Protein AF-A0A9K3D8S5-F1 (afdb_monomer_lite)

Radius of gyration: 26.57 Å; chains: 1; bounding box: 60×68×79 Å

Sequence (180 aa):
AQQDLYAELGFQPLGFNQAYQFDTLPDRYESHTEMKRGDLIFYQGVYKRENAKQQRHHMVHVEMYLGPDERCVGSRFRTKTIREFDSFKFNSTKWDLEKMHFCSIDPWLDGVCASSCPVHQWGSDLETGHKMRKSSIFYTPPDEMTELESMNAGSEGEGEGEQGEGEGESPDKVEVPVGH

Structure (mmCIF, N/CA/C/O backbone):
data_AF-A0A9K3D8S5-F1
#
_entry.id   AF-A0A9K3D8S5-F1
#
loop_
_atom_site.group_PDB
_atom_site.id
_atom_site.type_symbol
_atom_site.label_atom_id
_atom_site.label_alt_id
_atom_site.label_comp_id
_atom_site.label_asym_id
_atom_site.label_entity_id
_atom_site.label_seq_id
_atom_site.pdbx_PDB_ins_code
_atom_site.Cartn_x
_atom_site.Cartn_y
_atom_site.Cartn_z
_atom_site.occupancy
_atom_site.B_iso_or_equiv
_atom_site.auth_seq_id
_atom_site.auth_comp_id
_atom_site.auth_asym_id
_atom_site.auth_atom_id
_atom_site.pdbx_PDB_model_num
ATOM 1 N N . ALA A 1 1 ? 13.234 -16.822 3.048 1.00 43.31 1 ALA A N 1
ATOM 2 C CA . ALA A 1 1 ? 12.492 -15.546 2.970 1.00 43.31 1 ALA A CA 1
ATOM 3 C C . ALA A 1 1 ? 11.631 -15.445 1.706 1.00 43.31 1 ALA A C 1
ATOM 5 O O . ALA A 1 1 ? 10.424 -15.487 1.846 1.00 43.31 1 ALA A O 1
ATOM 6 N N . GLN A 1 2 ? 12.173 -15.341 0.477 1.00 41.41 2 GLN A N 1
ATOM 7 C CA . GLN A 1 2 ? 11.332 -15.379 -0.750 1.00 41.41 2 GLN A CA 1
ATOM 8 C C . GLN A 1 2 ? 10.907 -16.808 -1.141 1.00 41.41 2 GLN A C 1
ATOM 10 O O . GLN A 1 2 ? 9.907 -16.990 -1.823 1.00 41.41 2 GLN A O 1
ATOM 15 N N . GLN A 1 3 ? 11.616 -17.819 -0.628 1.00 45.53 3 GLN A N 1
ATOM 16 C CA . GLN A 1 3 ? 11.185 -19.219 -0.666 1.00 45.53 3 GLN A CA 1
ATOM 17 C C . GLN A 1 3 ? 10.003 -19.513 0.273 1.00 45.53 3 GLN A C 1
ATOM 19 O O . GLN A 1 3 ? 9.335 -20.524 0.088 1.00 45.53 3 GLN A O 1
ATOM 24 N N . ASP A 1 4 ? 9.718 -18.643 1.252 1.00 54.34 4 ASP A N 1
ATOM 25 C CA . ASP A 1 4 ? 8.818 -18.996 2.361 1.00 54.34 4 ASP A CA 1
ATOM 26 C C . ASP A 1 4 ? 7.348 -19.017 1.924 1.00 54.34 4 ASP A C 1
ATOM 28 O O . ASP A 1 4 ? 6.555 -19.740 2.509 1.00 54.34 4 ASP A O 1
ATOM 32 N N . LEU A 1 5 ? 6.991 -18.274 0.870 1.00 59.12 5 LEU A N 1
ATOM 33 C CA . LEU A 1 5 ? 5.622 -18.229 0.350 1.00 59.12 5 LEU A CA 1
ATOM 34 C C . LEU A 1 5 ? 5.404 -19.122 -0.873 1.00 59.12 5 LEU A C 1
ATOM 36 O O . LEU A 1 5 ? 4.260 -19.365 -1.227 1.00 59.12 5 LEU A O 1
ATOM 40 N N . TYR A 1 6 ? 6.459 -19.633 -1.518 1.00 62.09 6 TYR A N 1
ATOM 41 C CA . TYR A 1 6 ? 6.293 -20.493 -2.698 1.00 62.09 6 TYR A CA 1
ATOM 42 C C . TYR A 1 6 ? 5.540 -21.780 -2.349 1.00 62.09 6 TYR A C 1
ATOM 44 O O . TYR A 1 6 ? 4.637 -22.186 -3.074 1.00 62.09 6 TYR A O 1
ATOM 52 N N . ALA A 1 7 ? 5.880 -22.380 -1.204 1.00 58.97 7 ALA A N 1
ATOM 53 C CA . ALA A 1 7 ? 5.230 -23.591 -0.716 1.00 58.97 7 ALA A CA 1
ATOM 54 C C . ALA A 1 7 ? 3.738 -23.386 -0.393 1.00 58.97 7 ALA A C 1
ATOM 56 O O . ALA A 1 7 ? 2.972 -24.340 -0.475 1.00 58.97 7 ALA A O 1
ATOM 57 N N . GLU A 1 8 ? 3.333 -22.164 -0.031 1.00 65.12 8 GLU A N 1
AT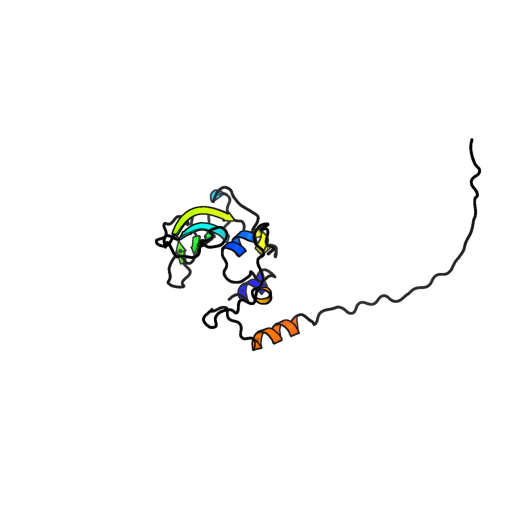OM 58 C CA . GLU A 1 8 ? 1.959 -21.851 0.381 1.00 65.12 8 GLU A CA 1
ATOM 59 C C . GLU A 1 8 ? 1.118 -21.223 -0.742 1.00 65.12 8 GLU A C 1
ATOM 61 O O . GLU A 1 8 ? -0.081 -21.471 -0.806 1.00 65.12 8 GLU A O 1
ATOM 66 N N . LEU A 1 9 ? 1.727 -20.437 -1.637 1.00 63.69 9 LEU A N 1
ATOM 67 C CA . LEU A 1 9 ? 1.035 -19.665 -2.678 1.00 63.69 9 LEU A CA 1
ATOM 68 C C . LEU A 1 9 ? 1.211 -20.239 -4.093 1.00 63.69 9 LEU A C 1
ATOM 70 O O . LEU A 1 9 ? 0.533 -19.804 -5.014 1.00 63.69 9 LEU A O 1
ATOM 74 N N . GLY A 1 10 ? 2.135 -21.180 -4.310 1.00 62.38 10 GLY A N 1
ATOM 75 C CA . GLY A 1 10 ? 2.356 -21.804 -5.623 1.00 62.38 10 GLY A CA 1
ATOM 76 C C . GLY A 1 10 ? 3.030 -20.907 -6.673 1.00 62.38 10 GLY A C 1
ATOM 77 O O . GLY A 1 10 ? 3.213 -21.329 -7.813 1.00 62.38 10 GLY A O 1
ATOM 78 N N . PHE A 1 11 ? 3.441 -19.688 -6.313 1.00 64.38 11 PHE A N 1
ATOM 79 C CA . PHE A 1 11 ? 4.184 -18.780 -7.191 1.00 64.38 11 PHE A CA 1
ATOM 80 C C . PHE A 1 11 ? 5.246 -17.983 -6.429 1.00 64.38 11 PHE A C 1
ATOM 82 O O . PHE A 1 11 ? 5.235 -17.880 -5.201 1.00 64.38 11 PHE A O 1
ATOM 89 N N . GLN A 1 12 ? 6.180 -17.390 -7.176 1.00 65.00 12 GLN A N 1
ATOM 90 C CA . GLN A 1 12 ? 7.193 -16.487 -6.635 1.00 65.00 12 GLN A CA 1
ATOM 91 C C . GLN A 1 12 ? 6.884 -15.047 -7.067 1.00 65.00 12 GLN A C 1
ATOM 93 O O . GLN A 1 12 ? 7.035 -14.723 -8.247 1.00 65.00 12 GLN A O 1
ATOM 98 N N . PRO A 1 13 ? 6.478 -14.152 -6.145 1.00 62.12 13 PRO A N 1
ATOM 99 C CA . PRO A 1 13 ? 6.389 -12.735 -6.468 1.00 62.12 13 PRO A CA 1
ATOM 100 C C . PRO A 1 13 ? 7.768 -12.235 -6.913 1.00 62.12 13 PRO A C 1
ATOM 102 O O . PRO A 1 13 ? 8.767 -12.573 -6.276 1.00 62.12 13 PRO A O 1
ATOM 105 N N . LEU A 1 14 ? 7.848 -11.409 -7.962 1.00 60.06 14 LEU A N 1
ATOM 106 C CA . LEU A 1 14 ? 9.107 -10.775 -8.367 1.00 60.06 14 LEU A CA 1
ATOM 107 C C . LEU A 1 14 ? 9.675 -9.912 -7.224 1.00 60.06 14 LEU A C 1
ATOM 109 O O . LEU A 1 14 ? 8.942 -9.367 -6.393 1.00 60.06 14 LEU A O 1
ATOM 113 N N . GLY A 1 15 ? 11.003 -9.790 -7.173 1.00 52.34 15 GLY A N 1
ATOM 114 C CA . GLY A 1 15 ? 11.706 -9.134 -6.071 1.00 52.34 15 GLY A CA 1
ATOM 115 C C . GLY A 1 15 ? 11.244 -7.694 -5.796 1.00 52.34 15 GLY A C 1
ATOM 116 O O . GLY A 1 15 ? 11.229 -6.851 -6.687 1.00 52.34 15 GLY A O 1
ATOM 117 N N . PHE A 1 16 ? 10.913 -7.419 -4.527 1.00 56.78 16 PHE A N 1
ATOM 118 C CA . PHE A 1 16 ? 10.900 -6.124 -3.807 1.00 56.78 16 PHE A CA 1
ATOM 119 C C . PHE A 1 16 ? 10.455 -4.858 -4.544 1.00 56.78 16 PHE A C 1
ATOM 121 O O . PHE A 1 16 ? 10.888 -3.758 -4.190 1.00 56.78 16 PHE A O 1
ATOM 128 N N . ASN A 1 17 ? 9.535 -4.969 -5.495 1.00 75.62 17 ASN A N 1
ATOM 129 C CA . ASN A 1 17 ? 8.860 -3.807 -6.041 1.00 75.62 17 ASN A CA 1
ATOM 130 C C . ASN A 1 17 ? 7.413 -3.776 -5.548 1.00 75.62 17 ASN A C 1
ATOM 132 O O . ASN A 1 17 ? 6.569 -4.535 -6.014 1.00 75.62 17 ASN A O 1
ATOM 136 N N . GLN A 1 18 ? 7.129 -2.872 -4.609 1.00 85.44 18 GLN A N 1
ATOM 137 C CA . GLN A 1 18 ? 5.778 -2.604 -4.094 1.00 85.44 18 GLN A CA 1
ATOM 138 C C . GLN A 1 18 ? 4.790 -2.335 -5.239 1.00 85.44 18 GLN A C 1
ATOM 140 O O . GLN A 1 18 ? 3.627 -2.709 -5.159 1.00 85.44 18 GLN A O 1
ATOM 145 N N . ALA A 1 19 ? 5.272 -1.742 -6.334 1.00 87.75 19 ALA A N 1
ATOM 146 C CA . ALA A 1 19 ? 4.472 -1.485 -7.519 1.00 87.75 19 ALA A CA 1
ATOM 147 C C . ALA A 1 19 ? 4.106 -2.759 -8.298 1.00 87.75 19 ALA A C 1
ATOM 149 O O . ALA A 1 19 ? 3.017 -2.812 -8.855 1.00 87.75 19 ALA A O 1
ATOM 150 N N . TYR A 1 20 ? 4.975 -3.777 -8.313 1.00 86.00 20 TYR A N 1
ATOM 151 C CA . TYR A 1 20 ? 4.651 -5.075 -8.914 1.00 86.00 20 TYR A CA 1
ATOM 152 C C . TYR A 1 20 ? 3.603 -5.809 -8.079 1.00 86.00 20 TYR A C 1
ATOM 154 O O . TYR A 1 20 ? 2.604 -6.271 -8.611 1.00 86.00 20 TYR A O 1
ATOM 162 N N . GLN A 1 21 ? 3.795 -5.850 -6.757 1.00 88.44 21 GLN A N 1
ATOM 163 C CA . GLN A 1 21 ? 2.828 -6.472 -5.849 1.00 88.44 21 GLN A CA 1
ATOM 164 C C . GLN A 1 21 ? 1.444 -5.835 -5.987 1.00 88.44 21 GLN A C 1
ATOM 166 O O . GLN A 1 21 ? 0.453 -6.545 -6.127 1.00 88.44 21 GLN A O 1
ATOM 171 N N . PHE A 1 22 ? 1.398 -4.499 -6.023 1.00 91.06 22 PHE A N 1
ATOM 172 C CA . PHE A 1 22 ? 0.178 -3.756 -6.311 1.00 91.06 22 PHE A CA 1
ATOM 173 C C . PHE A 1 22 ? -0.443 -4.217 -7.632 1.00 91.06 22 PHE A C 1
ATOM 175 O O . PHE A 1 22 ? -1.614 -4.564 -7.675 1.00 91.06 22 PHE A O 1
ATOM 182 N N . ASP A 1 23 ? 0.341 -4.276 -8.702 1.00 89.31 23 ASP A N 1
ATOM 183 C CA . ASP A 1 23 ? -0.157 -4.619 -10.030 1.00 89.31 23 ASP A CA 1
ATOM 184 C C . ASP A 1 23 ? -0.709 -6.049 -10.171 1.00 89.31 23 ASP A C 1
ATOM 186 O O . ASP A 1 23 ? -1.603 -6.293 -10.978 1.00 89.31 23 ASP A O 1
ATOM 190 N N . THR A 1 24 ? -0.193 -6.994 -9.385 1.00 88.25 24 THR A N 1
ATOM 191 C CA . THR A 1 24 ? -0.652 -8.396 -9.411 1.00 88.25 24 THR A CA 1
ATOM 192 C C . THR A 1 24 ? -1.956 -8.648 -8.665 1.00 88.25 24 THR A C 1
ATOM 194 O O . THR A 1 24 ? -2.482 -9.754 -8.699 1.00 88.25 24 THR A O 1
ATOM 197 N N . LEU A 1 25 ? -2.470 -7.641 -7.970 1.00 91.12 25 LEU A N 1
ATOM 198 C CA . LEU A 1 25 ? -3.758 -7.707 -7.302 1.00 91.12 25 LEU A CA 1
ATOM 199 C C . LEU A 1 25 ? -4.690 -6.824 -8.127 1.00 91.12 25 LEU A C 1
ATOM 201 O O . LEU A 1 25 ? -4.460 -5.629 -8.135 1.00 91.12 25 LEU A O 1
ATOM 205 N N . PRO A 1 26 ? -5.694 -7.317 -8.853 1.00 90.12 26 PRO A N 1
ATOM 206 C CA . PRO A 1 26 ? -6.632 -6.442 -9.565 1.00 90.12 26 PRO A CA 1
ATOM 207 C C . PRO A 1 26 ? -7.798 -5.983 -8.680 1.00 90.12 26 PRO A C 1
ATOM 209 O O . PRO A 1 26 ? -8.342 -4.900 -8.893 1.00 90.12 26 PRO A O 1
ATOM 212 N N . ASP A 1 27 ? -8.148 -6.768 -7.660 1.00 92.69 27 ASP A N 1
ATOM 213 C CA . ASP A 1 27 ? -9.329 -6.521 -6.839 1.00 92.69 27 ASP A CA 1
ATOM 214 C C . ASP A 1 27 ? -9.080 -5.403 -5.826 1.00 92.69 27 ASP A C 1
ATOM 216 O O . ASP A 1 27 ? -8.098 -5.403 -5.066 1.00 92.69 27 ASP A O 1
ATOM 220 N N . ARG A 1 28 ? -9.961 -4.400 -5.858 1.00 94.12 28 ARG A N 1
ATOM 221 C CA . ARG A 1 28 ? -9.837 -3.156 -5.098 1.00 94.12 28 ARG A CA 1
ATOM 222 C C . ARG A 1 28 ? -11.129 -2.817 -4.391 1.00 94.12 28 ARG A C 1
ATOM 224 O O . ARG A 1 28 ? -12.202 -2.917 -4.977 1.00 94.12 28 ARG A O 1
ATOM 231 N N . TYR A 1 29 ? -10.983 -2.322 -3.173 1.00 95.19 29 TYR A N 1
ATOM 232 C CA . TYR A 1 29 ? -12.078 -1.759 -2.400 1.00 95.19 29 TYR A CA 1
ATOM 233 C C . TYR A 1 29 ? -12.069 -0.235 -2.493 1.00 95.19 29 TYR A C 1
ATOM 235 O O . TYR A 1 29 ? -11.006 0.391 -2.601 1.00 95.19 29 TYR A O 1
ATOM 243 N N . GLU A 1 30 ? -13.249 0.376 -2.411 1.00 94.12 30 GLU A N 1
ATOM 244 C CA . GLU A 1 30 ? -13.369 1.834 -2.346 1.00 94.12 30 GLU A CA 1
ATOM 245 C C . GLU A 1 30 ? -12.983 2.348 -0.955 1.00 94.12 30 GLU A C 1
ATOM 247 O O . GLU A 1 30 ? -12.417 3.438 -0.817 1.00 94.12 30 GLU A O 1
ATOM 252 N N . SER A 1 31 ? -13.241 1.542 0.080 1.00 93.56 31 SER A N 1
ATOM 253 C CA . SER A 1 31 ? -12.988 1.885 1.476 1.00 93.56 31 SER A CA 1
ATOM 254 C C . SER A 1 31 ? -12.362 0.734 2.263 1.00 93.56 31 SER A C 1
ATOM 256 O O . SER A 1 31 ? -12.655 -0.439 2.052 1.00 93.56 31 SER A O 1
ATOM 258 N N . HIS A 1 32 ? -11.567 1.087 3.277 1.00 92.06 32 HIS A N 1
ATOM 259 C CA . HIS A 1 32 ? -11.019 0.138 4.251 1.00 92.06 32 HIS A CA 1
ATOM 260 C C . HIS A 1 32 ? -12.088 -0.687 4.993 1.00 92.06 32 HIS A C 1
ATOM 262 O O . HIS A 1 32 ? -11.785 -1.756 5.505 1.00 92.06 32 HIS A O 1
ATOM 268 N N . THR A 1 33 ? -13.334 -0.207 5.065 1.00 93.50 33 THR A N 1
ATOM 269 C CA . THR A 1 33 ? -14.446 -0.897 5.746 1.00 93.50 33 THR A CA 1
ATOM 270 C C . THR A 1 33 ? -14.861 -2.200 5.069 1.00 93.50 33 THR A C 1
ATOM 272 O O . THR A 1 33 ? -15.539 -3.014 5.685 1.00 93.50 33 THR A O 1
ATOM 275 N N . GLU A 1 34 ? -14.489 -2.378 3.804 1.00 94.38 34 GLU A N 1
ATOM 276 C CA . GLU A 1 34 ? -14.787 -3.572 3.008 1.00 94.38 34 GLU A CA 1
ATOM 277 C C . GLU A 1 34 ? -13.650 -4.604 3.070 1.00 94.38 34 GLU A C 1
ATOM 279 O O . GLU A 1 34 ? -13.812 -5.732 2.610 1.00 94.38 34 GLU A O 1
ATOM 284 N N . MET A 1 35 ? -12.506 -4.231 3.652 1.00 94.75 35 MET A N 1
ATOM 285 C CA . MET A 1 35 ? -11.327 -5.086 3.716 1.00 94.75 35 MET A CA 1
ATOM 286 C C . MET A 1 35 ? -11.497 -6.225 4.716 1.00 94.75 35 MET A C 1
ATOM 288 O O . MET A 1 35 ? -12.041 -6.067 5.814 1.00 94.75 35 MET A O 1
ATOM 292 N N . LYS A 1 36 ? -10.914 -7.367 4.369 1.00 95.12 36 LYS A N 1
ATOM 293 C CA . LYS A 1 36 ? -10.753 -8.518 5.251 1.00 95.12 36 LYS A CA 1
ATOM 294 C C . LYS A 1 36 ? -9.387 -8.466 5.921 1.00 95.12 36 LYS A C 1
ATOM 296 O O . LYS A 1 36 ? -8.413 -7.934 5.395 1.00 95.12 36 LYS A O 1
ATOM 301 N N . ARG A 1 37 ? -9.286 -9.066 7.105 1.00 95.81 37 ARG A N 1
ATOM 302 C CA . ARG A 1 37 ? -7.988 -9.270 7.757 1.00 95.81 37 ARG A CA 1
ATOM 303 C C . ARG A 1 37 ? -7.064 -10.065 6.825 1.00 95.81 37 ARG A C 1
ATOM 305 O O . ARG A 1 37 ? -7.446 -11.138 6.376 1.00 95.81 37 ARG A O 1
ATOM 312 N N . GLY A 1 38 ? -5.852 -9.561 6.610 1.00 93.12 38 GLY A N 1
ATOM 313 C CA . GLY A 1 38 ? -4.870 -10.124 5.678 1.00 93.12 38 GLY A CA 1
ATOM 314 C C . GLY A 1 38 ? -4.769 -9.364 4.355 1.00 93.12 38 GLY A C 1
ATOM 315 O O . GLY A 1 38 ? -3.730 -9.450 3.703 1.00 93.12 38 GLY A O 1
ATOM 316 N N . ASP A 1 39 ? -5.780 -8.565 4.004 1.00 95.50 39 ASP A N 1
ATOM 317 C CA . ASP A 1 39 ? -5.748 -7.713 2.815 1.00 95.50 39 ASP A CA 1
ATOM 318 C C . ASP A 1 39 ? -4.635 -6.662 2.897 1.00 95.50 39 ASP A C 1
ATOM 320 O O . ASP A 1 39 ? -4.126 -6.325 3.972 1.00 95.50 39 ASP A O 1
ATOM 324 N N . LEU A 1 40 ? -4.242 -6.124 1.744 1.00 95.56 40 LEU A N 1
ATOM 325 C CA . LEU A 1 40 ? -3.086 -5.241 1.631 1.00 95.56 40 LEU A CA 1
ATOM 326 C C . LEU A 1 40 ? -3.496 -3.785 1.412 1.00 95.56 40 LEU A C 1
ATOM 328 O O . LEU A 1 40 ? -4.416 -3.462 0.660 1.00 95.56 40 LEU A O 1
ATOM 332 N N . ILE A 1 41 ? -2.752 -2.888 2.052 1.00 96.44 41 ILE A N 1
ATOM 333 C CA . ILE A 1 41 ? -2.884 -1.440 1.921 1.00 96.44 41 ILE A CA 1
ATOM 334 C C . ILE A 1 41 ? -1.637 -0.924 1.219 1.00 96.44 41 ILE A C 1
ATOM 336 O O . ILE A 1 41 ? -0.536 -0.991 1.769 1.00 96.44 41 ILE A O 1
ATOM 340 N N . PHE A 1 42 ? -1.808 -0.375 0.021 1.00 95.88 42 PHE A N 1
ATOM 341 C CA . PHE A 1 42 ? -0.728 0.245 -0.738 1.00 95.88 42 PHE A CA 1
ATOM 342 C C . PHE A 1 42 ? -0.793 1.761 -0.632 1.00 95.88 42 PHE A C 1
ATOM 344 O O . PHE A 1 42 ? -1.852 2.376 -0.766 1.00 95.88 42 PHE A O 1
ATOM 351 N N . TYR A 1 43 ? 0.365 2.374 -0.421 1.00 95.81 43 TYR A N 1
ATOM 352 C CA . TYR A 1 43 ? 0.497 3.815 -0.271 1.00 95.81 43 TYR A CA 1
ATOM 353 C C . TYR A 1 43 ? 1.093 4.389 -1.546 1.00 95.81 43 TYR A C 1
ATOM 355 O O . TYR A 1 43 ? 2.235 4.085 -1.904 1.00 95.81 43 TYR A O 1
ATOM 363 N N . GLN A 1 44 ? 0.319 5.247 -2.199 1.00 95.19 44 GLN A N 1
ATOM 364 C CA . GLN A 1 44 ? 0.762 6.081 -3.297 1.00 95.19 44 GLN A CA 1
ATOM 365 C C . GLN A 1 44 ? 1.310 7.393 -2.747 1.00 95.19 44 GLN A C 1
ATOM 367 O O . GLN A 1 44 ? 0.608 8.095 -2.017 1.00 95.19 44 GLN A O 1
ATOM 372 N N . GLY A 1 45 ? 2.538 7.752 -3.099 1.00 93.44 45 GLY A N 1
ATOM 373 C CA . GLY A 1 45 ? 3.140 8.981 -2.612 1.00 93.44 45 GLY A CA 1
ATOM 374 C C . GLY A 1 45 ? 4.360 9.433 -3.393 1.00 93.44 45 GLY A C 1
ATOM 375 O O . GLY A 1 45 ? 5.011 8.660 -4.094 1.00 93.44 45 GLY A O 1
ATOM 376 N N . VAL A 1 46 ? 4.697 10.705 -3.218 1.00 93.31 46 VAL A N 1
ATOM 377 C CA . VAL A 1 46 ? 5.846 11.337 -3.872 1.00 93.31 46 VAL A CA 1
ATOM 378 C C . VAL A 1 46 ? 6.955 11.526 -2.855 1.00 93.31 46 VAL A C 1
ATOM 380 O O . VAL A 1 46 ? 6.725 12.011 -1.745 1.00 93.31 46 VAL A O 1
ATOM 383 N N . TYR A 1 47 ? 8.184 11.145 -3.205 1.00 91.12 47 TYR A N 1
ATOM 384 C CA . TYR A 1 47 ? 9.321 11.392 -2.322 1.00 91.12 47 TYR A CA 1
ATOM 385 C C . TYR A 1 47 ? 9.639 12.885 -2.215 1.00 91.12 47 TYR A C 1
ATOM 387 O O . TYR A 1 47 ? 9.817 13.563 -3.221 1.00 91.12 47 TYR A O 1
ATOM 395 N N . LYS A 1 48 ? 9.840 13.354 -0.979 1.00 90.31 48 LYS A N 1
ATOM 396 C CA . LYS A 1 48 ? 10.162 14.754 -0.639 1.00 90.31 48 LYS A CA 1
ATOM 397 C C . LYS A 1 48 ? 11.535 15.215 -1.121 1.00 90.31 48 LYS A C 1
ATOM 399 O O . LYS A 1 48 ? 11.831 16.402 -1.139 1.00 90.31 48 LYS A O 1
ATOM 404 N N . ARG A 1 49 ? 12.430 14.275 -1.428 1.00 89.00 49 ARG A N 1
ATOM 405 C CA . ARG A 1 49 ? 13.778 14.589 -1.907 1.00 89.00 49 ARG A CA 1
ATOM 406 C C . ARG A 1 49 ? 13.720 14.867 -3.404 1.00 89.00 49 ARG A C 1
ATOM 408 O O . ARG A 1 49 ? 13.394 13.960 -4.158 1.00 89.00 49 ARG A O 1
ATOM 415 N N . GLU A 1 50 ? 14.144 16.057 -3.817 1.00 80.44 50 GLU A N 1
ATOM 416 C CA . GLU A 1 50 ? 14.111 16.509 -5.220 1.00 80.44 50 GLU A CA 1
ATOM 417 C C . GLU A 1 50 ? 14.809 15.548 -6.197 1.00 80.44 50 GLU A C 1
ATOM 419 O O . GLU A 1 50 ? 14.323 15.318 -7.296 1.00 80.44 50 GLU A O 1
ATOM 424 N N . ASN A 1 51 ? 15.908 14.915 -5.774 1.00 84.38 51 ASN A N 1
ATOM 425 C CA . ASN A 1 51 ? 16.684 13.990 -6.612 1.00 84.38 51 ASN A CA 1
ATOM 426 C C . ASN A 1 51 ? 16.344 12.508 -6.380 1.00 84.38 51 ASN A C 1
ATOM 428 O O . ASN A 1 51 ? 17.091 11.622 -6.803 1.00 84.38 51 ASN A O 1
ATOM 432 N N . ALA A 1 52 ? 15.274 12.202 -5.643 1.00 84.00 52 ALA A N 1
ATOM 433 C CA . ALA A 1 52 ? 14.865 10.817 -5.455 1.00 84.00 52 ALA A CA 1
ATOM 434 C C . ALA A 1 52 ? 14.180 10.289 -6.719 1.00 84.00 52 ALA A C 1
ATOM 436 O O . ALA A 1 52 ? 13.223 10.874 -7.222 1.00 84.00 52 ALA A O 1
ATOM 437 N N . LYS A 1 53 ? 14.640 9.127 -7.195 1.00 85.19 53 LYS A N 1
ATOM 438 C CA . LYS A 1 53 ? 13.929 8.369 -8.224 1.00 85.19 53 LYS A CA 1
ATOM 439 C C . LYS A 1 53 ? 12.555 7.974 -7.679 1.00 85.19 53 LYS A C 1
ATOM 441 O O . LYS A 1 53 ? 12.479 7.284 -6.661 1.00 85.19 53 LYS A O 1
ATOM 446 N N . GLN A 1 54 ? 11.495 8.403 -8.358 1.00 87.50 54 GLN A N 1
ATOM 447 C CA . GLN A 1 54 ? 10.131 8.019 -8.003 1.00 87.50 54 GLN A CA 1
ATOM 448 C C . GLN A 1 54 ? 9.891 6.540 -8.324 1.00 87.50 54 GLN A C 1
ATOM 450 O O . GLN A 1 54 ? 10.459 5.994 -9.277 1.00 87.50 54 GLN A O 1
ATOM 455 N N . GLN A 1 55 ? 9.069 5.886 -7.503 1.00 86.81 55 GLN A N 1
ATOM 456 C CA . GLN A 1 55 ? 8.671 4.500 -7.740 1.00 86.81 55 GLN A CA 1
ATOM 457 C C . GLN A 1 55 ? 7.651 4.424 -8.877 1.00 86.81 55 GLN A C 1
ATOM 459 O O . GLN A 1 55 ? 6.907 5.375 -9.128 1.00 86.81 55 GLN A O 1
ATOM 464 N N . ARG A 1 56 ? 7.587 3.271 -9.555 1.00 86.25 56 ARG A N 1
ATOM 465 C CA . ARG A 1 56 ? 6.513 3.002 -10.524 1.00 86.25 56 ARG A CA 1
ATOM 466 C C . ARG A 1 56 ? 5.160 3.118 -9.819 1.00 86.25 56 ARG A C 1
ATOM 468 O O . ARG A 1 56 ? 5.035 2.734 -8.658 1.00 86.25 56 ARG A O 1
ATOM 475 N N . HIS A 1 57 ? 4.178 3.696 -10.508 1.00 88.12 57 HIS A N 1
ATOM 476 C CA . HIS A 1 57 ? 2.859 4.020 -9.945 1.00 88.12 57 HIS A CA 1
ATOM 477 C C . HIS A 1 57 ? 2.896 4.880 -8.666 1.00 88.12 57 HIS A C 1
ATOM 479 O O . HIS A 1 57 ? 1.890 4.962 -7.974 1.00 88.12 57 HIS A O 1
ATOM 485 N N . HIS A 1 58 ? 4.036 5.498 -8.327 1.00 91.38 58 HIS A N 1
ATOM 486 C CA . HIS A 1 58 ? 4.259 6.168 -7.043 1.00 91.38 58 HIS A CA 1
ATOM 487 C C . HIS A 1 58 ? 4.002 5.257 -5.823 1.00 91.38 58 HIS A C 1
ATOM 489 O O . HIS A 1 58 ? 3.679 5.750 -4.747 1.00 91.38 58 HIS A O 1
ATOM 495 N N . MET A 1 59 ? 4.147 3.930 -5.953 1.00 92.69 59 MET A N 1
ATOM 496 C CA . MET A 1 59 ? 3.976 3.011 -4.819 1.00 92.69 59 MET A CA 1
ATOM 497 C C . MET A 1 59 ? 5.182 3.088 -3.890 1.00 92.69 59 MET A C 1
ATOM 499 O O . MET A 1 59 ? 6.272 2.660 -4.258 1.00 92.69 59 MET A O 1
ATOM 503 N N . VAL A 1 60 ? 4.991 3.648 -2.696 1.00 91.75 60 VAL A N 1
ATOM 504 C CA . VAL A 1 60 ? 6.083 3.943 -1.751 1.00 91.75 60 VAL A CA 1
ATOM 505 C C . VAL A 1 60 ? 6.100 3.049 -0.519 1.00 91.75 60 VAL A C 1
ATOM 507 O O . VAL A 1 60 ? 7.124 2.985 0.172 1.00 91.75 60 VAL A O 1
ATOM 510 N N . HIS A 1 61 ? 4.980 2.397 -0.202 1.00 92.69 61 HIS A N 1
ATOM 511 C CA . HIS A 1 61 ? 4.839 1.565 0.990 1.00 92.69 61 HIS A CA 1
ATOM 512 C C . HIS A 1 61 ? 3.690 0.565 0.842 1.00 92.69 61 HIS A C 1
ATOM 514 O O . HIS A 1 61 ? 2.758 0.800 0.073 1.00 92.69 61 HIS A O 1
ATOM 520 N N . VAL A 1 62 ? 3.762 -0.533 1.592 1.00 93.19 62 VAL A N 1
ATOM 521 C CA . VAL A 1 62 ? 2.704 -1.544 1.698 1.00 93.19 62 VAL A CA 1
ATOM 522 C C . VAL A 1 62 ? 2.600 -2.017 3.148 1.00 93.19 62 VAL A C 1
ATOM 524 O O . VAL A 1 62 ? 3.622 -2.178 3.822 1.00 93.19 62 VAL A O 1
ATOM 527 N N . GLU A 1 63 ? 1.377 -2.215 3.632 1.00 94.94 63 GLU A N 1
ATOM 528 C CA . GLU A 1 63 ? 1.070 -2.779 4.952 1.00 94.94 63 GLU A CA 1
ATOM 529 C C . GLU A 1 63 ? -0.044 -3.820 4.842 1.00 94.94 63 GLU A C 1
ATOM 531 O O . GLU A 1 63 ? -0.857 -3.768 3.924 1.00 94.94 63 GLU A O 1
ATOM 536 N N . MET A 1 64 ? -0.084 -4.760 5.782 1.00 95.31 64 MET A N 1
ATOM 537 C CA . MET A 1 64 ? -1.148 -5.759 5.882 1.00 95.31 64 MET A CA 1
ATOM 538 C C . MET A 1 64 ? -2.206 -5.292 6.880 1.00 95.31 64 MET A C 1
ATOM 540 O O . MET A 1 64 ? -1.870 -4.892 7.995 1.00 95.31 64 MET A O 1
ATOM 544 N N . TYR A 1 65 ? -3.473 -5.356 6.497 1.00 96.62 65 TYR A N 1
ATOM 545 C CA . TYR A 1 65 ? -4.613 -4.969 7.318 1.00 96.62 65 TYR A CA 1
ATOM 546 C C . TYR A 1 65 ? -4.953 -6.052 8.347 1.00 96.62 65 TYR A C 1
ATOM 548 O O . TYR A 1 65 ? -5.047 -7.235 8.019 1.00 96.62 65 TYR A O 1
ATOM 556 N N . LEU A 1 66 ? -5.145 -5.663 9.609 1.00 94.75 66 LEU A N 1
ATOM 557 C CA . LEU A 1 66 ? -5.419 -6.598 10.706 1.00 94.75 66 LEU A CA 1
ATOM 558 C C . LEU A 1 66 ? -6.891 -6.674 11.114 1.00 94.75 66 LEU A C 1
ATOM 560 O O . LEU A 1 66 ? -7.272 -7.641 11.786 1.00 94.75 66 LEU A O 1
ATOM 564 N N . GLY A 1 67 ? -7.709 -5.699 10.719 1.00 89.69 67 GLY A N 1
ATOM 565 C CA . GLY A 1 67 ? -9.127 -5.690 11.048 1.00 89.69 67 GLY A CA 1
ATOM 566 C C . GLY A 1 67 ? -9.750 -4.297 11.192 1.00 89.69 67 GLY A C 1
ATOM 567 O O . GLY A 1 67 ? -9.079 -3.282 10.999 1.00 89.69 67 GLY A O 1
ATOM 568 N N . PRO A 1 68 ? -11.048 -4.255 11.551 1.00 87.00 68 PRO A N 1
ATOM 569 C CA . PRO A 1 68 ? -11.915 -3.068 11.496 1.00 87.00 68 PRO A CA 1
ATOM 570 C C . PRO A 1 68 ? -11.474 -1.906 12.392 1.00 87.00 68 PRO A C 1
ATOM 572 O O . PRO A 1 68 ? -11.945 -0.787 12.230 1.00 87.00 68 PRO A O 1
ATOM 575 N N . ASP A 1 69 ? -10.557 -2.153 13.319 1.00 90.50 69 ASP A N 1
ATOM 576 C CA . ASP A 1 69 ? -9.947 -1.172 14.213 1.00 90.50 69 ASP A CA 1
ATOM 577 C C . ASP A 1 69 ? -8.803 -0.377 13.557 1.00 90.50 69 ASP A C 1
ATOM 579 O O . ASP A 1 69 ? -8.016 0.255 14.249 1.00 90.50 69 ASP A O 1
ATOM 583 N N . GLU A 1 70 ? -8.714 -0.400 12.223 1.00 92.19 70 GLU A N 1
ATOM 584 C CA . GLU A 1 70 ? -7.672 0.241 11.406 1.00 92.19 70 GLU A CA 1
ATOM 585 C C . GLU A 1 70 ? -6.254 -0.296 11.634 1.00 92.19 70 GLU A C 1
ATOM 587 O O . GLU A 1 70 ? -5.300 0.211 11.036 1.00 92.19 70 GLU A O 1
ATOM 592 N N . ARG A 1 71 ? -6.096 -1.338 12.453 1.00 94.56 71 ARG A N 1
ATOM 593 C CA . ARG A 1 71 ? -4.786 -1.894 12.771 1.00 94.56 71 ARG A CA 1
ATOM 594 C C . ARG A 1 71 ? -4.122 -2.497 11.550 1.00 94.56 71 ARG A C 1
ATOM 596 O O . ARG A 1 71 ? -4.771 -3.052 10.659 1.00 94.56 71 ARG A O 1
ATOM 603 N N . CYS A 1 72 ? -2.799 -2.449 11.538 1.00 94.56 72 CYS A N 1
ATOM 604 C CA . CYS A 1 72 ? -2.018 -3.001 10.445 1.00 94.56 72 CYS A CA 1
ATOM 605 C C . CYS A 1 72 ? -0.629 -3.462 10.885 1.00 94.56 72 CYS A C 1
ATOM 607 O O . CYS A 1 72 ? -0.124 -3.087 11.943 1.00 94.56 72 CYS A O 1
ATOM 609 N N . VAL A 1 73 ? -0.001 -4.271 10.039 1.00 93.69 73 VAL A N 1
ATOM 610 C CA . VAL A 1 73 ? 1.376 -4.734 10.198 1.00 93.69 73 VAL A CA 1
ATOM 611 C C . VAL A 1 73 ? 2.224 -4.180 9.072 1.00 93.69 73 VAL A C 1
ATOM 613 O O . VAL A 1 73 ? 1.881 -4.307 7.897 1.00 93.69 73 VAL A O 1
ATOM 616 N N . GLY A 1 74 ? 3.361 -3.586 9.421 1.00 89.75 74 GLY A N 1
ATOM 617 C CA . GLY A 1 74 ? 4.240 -2.984 8.429 1.00 89.75 74 GLY A CA 1
ATOM 618 C C . GLY A 1 74 ? 5.657 -2.735 8.920 1.00 89.75 74 GLY A C 1
ATOM 619 O O . GLY A 1 74 ? 6.008 -2.959 10.080 1.00 89.75 74 GLY A O 1
ATOM 620 N N . SER A 1 75 ? 6.489 -2.226 8.012 1.00 88.25 75 SER A N 1
ATOM 621 C CA . SER A 1 75 ? 7.857 -1.787 8.303 1.00 88.25 75 SER A CA 1
ATOM 622 C C . SER A 1 75 ? 8.018 -0.297 7.987 1.00 88.25 75 SER A C 1
ATOM 624 O O . SER A 1 75 ? 8.612 0.096 6.987 1.00 88.25 75 SER A O 1
ATOM 626 N N . ARG A 1 76 ? 7.441 0.562 8.840 1.00 85.75 76 ARG A N 1
ATOM 627 C CA . ARG A 1 76 ? 7.470 2.031 8.658 1.00 85.75 76 ARG A CA 1
ATOM 628 C C . ARG A 1 76 ? 8.850 2.646 8.886 1.00 85.75 76 ARG A C 1
ATOM 630 O O . ARG A 1 76 ? 9.179 3.700 8.339 1.00 85.75 76 ARG A O 1
ATOM 637 N N . PHE A 1 77 ? 9.665 2.013 9.726 1.00 79.88 77 PHE A N 1
ATOM 638 C CA . PHE A 1 77 ? 10.938 2.560 10.184 1.00 79.88 77 PHE A CA 1
ATOM 639 C C . PHE A 1 77 ? 12.129 1.873 9.521 1.00 79.88 77 PHE A C 1
ATOM 641 O O . PHE A 1 77 ? 12.062 0.735 9.077 1.00 79.88 77 PHE A O 1
ATOM 648 N N . ARG A 1 78 ? 13.272 2.570 9.485 1.00 66.94 78 ARG A N 1
ATOM 649 C CA . ARG A 1 78 ? 14.518 2.034 8.904 1.00 66.94 78 ARG A CA 1
ATOM 650 C C . ARG A 1 78 ? 15.070 0.834 9.682 1.00 66.94 78 ARG A C 1
ATOM 652 O O . ARG A 1 78 ? 15.870 0.073 9.146 1.00 66.94 78 ARG A O 1
ATOM 659 N N . THR A 1 79 ? 14.684 0.686 10.945 1.00 63.62 79 THR A N 1
ATOM 660 C CA . THR A 1 79 ? 14.918 -0.547 11.694 1.00 63.62 79 THR A CA 1
ATOM 661 C C . THR A 1 79 ? 14.119 -1.645 11.010 1.00 63.62 79 THR A C 1
ATOM 663 O O . THR A 1 79 ? 12.898 -1.533 10.965 1.00 63.62 79 THR A O 1
ATOM 666 N N . LYS A 1 80 ? 14.809 -2.647 10.448 1.00 62.34 80 LYS A N 1
ATOM 667 C CA . LYS A 1 80 ? 14.259 -3.783 9.682 1.00 62.34 80 LYS A CA 1
ATOM 668 C C . LYS A 1 80 ? 13.397 -4.709 10.555 1.00 62.34 80 LYS A C 1
ATOM 670 O O . LYS A 1 80 ? 13.667 -5.896 10.681 1.00 62.34 80 LYS A O 1
ATOM 675 N N . THR A 1 81 ? 12.405 -4.150 11.221 1.00 79.19 81 THR A N 1
ATOM 676 C CA . THR A 1 81 ? 11.539 -4.840 12.160 1.00 79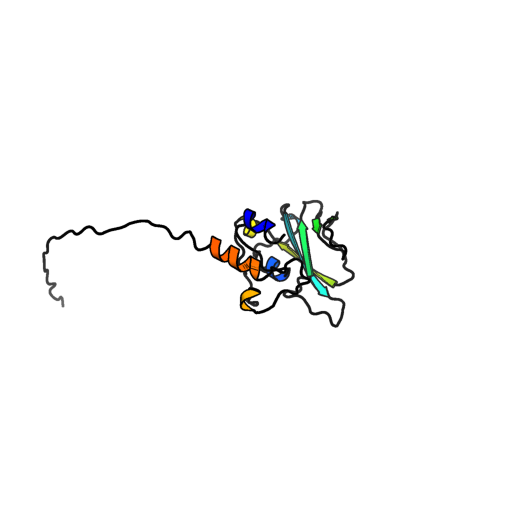.19 81 THR A CA 1
ATOM 677 C C . THR A 1 81 ? 10.117 -4.554 11.736 1.00 79.19 81 THR A C 1
ATOM 679 O O . THR A 1 81 ? 9.719 -3.395 11.601 1.00 79.19 81 THR A O 1
ATOM 682 N N . ILE A 1 82 ? 9.386 -5.631 11.497 1.00 84.31 82 ILE A N 1
ATOM 683 C CA . ILE A 1 82 ? 7.948 -5.609 11.283 1.00 84.31 82 ILE A CA 1
ATOM 684 C C . ILE A 1 82 ? 7.291 -5.330 12.637 1.00 84.31 82 ILE A C 1
ATOM 686 O O . ILE A 1 82 ? 7.729 -5.866 13.657 1.00 84.31 82 ILE A O 1
ATOM 690 N N . ARG A 1 83 ? 6.294 -4.447 12.668 1.00 89.50 83 ARG A N 1
ATOM 691 C CA . ARG A 1 83 ? 5.539 -4.113 13.881 1.00 89.50 83 ARG A CA 1
ATOM 692 C C . ARG A 1 83 ? 4.061 -3.974 13.562 1.00 89.50 83 ARG A C 1
ATOM 694 O O . ARG A 1 83 ? 3.707 -3.607 12.443 1.00 89.50 83 ARG A O 1
ATOM 701 N N . GLU A 1 84 ? 3.242 -4.237 14.570 1.00 92.88 84 GLU A N 1
ATOM 702 C CA . GLU A 1 84 ? 1.833 -3.864 14.569 1.00 92.88 84 GLU A CA 1
ATOM 703 C C . GLU A 1 84 ? 1.696 -2.366 14.869 1.00 92.88 84 GLU A C 1
ATOM 705 O O . GLU A 1 84 ? 2.476 -1.796 15.641 1.00 92.88 84 GLU A O 1
ATOM 710 N N . PHE A 1 85 ? 0.711 -1.734 14.245 1.00 93.19 85 PHE A N 1
ATOM 711 C CA . PHE A 1 85 ? 0.350 -0.340 14.440 1.00 93.19 85 PHE A CA 1
ATOM 712 C C . PHE A 1 85 ? -1.151 -0.226 14.682 1.00 93.19 85 PHE A C 1
ATOM 714 O O . PHE A 1 85 ? -1.936 -0.959 14.082 1.00 93.19 85 PHE A O 1
ATOM 721 N N . ASP A 1 86 ? -1.534 0.743 15.514 1.00 93.50 86 ASP A N 1
ATOM 722 C CA . ASP A 1 86 ? -2.933 0.969 15.889 1.00 93.50 86 ASP A CA 1
ATOM 723 C C . ASP A 1 86 ? -3.790 1.492 14.728 1.00 93.50 86 ASP A C 1
ATOM 725 O O . ASP A 1 86 ? -4.994 1.283 14.711 1.00 93.50 86 ASP A O 1
ATOM 729 N N . SER A 1 87 ? -3.177 2.169 13.753 1.00 95.00 87 SER A N 1
ATOM 730 C CA . SER A 1 87 ? -3.858 2.646 12.548 1.00 95.00 87 SER A CA 1
ATOM 731 C C . SER A 1 87 ? -2.926 2.602 11.343 1.00 95.00 87 SER A C 1
ATOM 733 O O . SER A 1 87 ? -1.740 2.944 11.449 1.00 95.00 87 SER A O 1
ATOM 735 N N . PHE A 1 88 ? -3.475 2.263 10.177 1.00 92.81 88 PHE A N 1
ATOM 736 C CA . PHE A 1 88 ? -2.825 2.383 8.870 1.00 92.81 88 PHE A CA 1
ATOM 737 C C . PHE A 1 88 ? -2.591 3.840 8.436 1.00 92.81 88 PHE A C 1
ATOM 739 O O . PHE A 1 88 ? -1.816 4.097 7.513 1.00 92.81 88 PHE A O 1
ATOM 746 N N . LYS A 1 89 ? -3.218 4.819 9.097 1.00 93.50 89 LYS A N 1
ATOM 747 C CA . LYS A 1 89 ? -3.041 6.243 8.797 1.00 93.50 89 LYS A CA 1
ATOM 748 C C . LYS A 1 89 ? -1.818 6.778 9.533 1.00 93.50 89 LYS A C 1
ATOM 750 O O . LYS A 1 89 ? -1.770 6.803 10.760 1.00 93.50 89 LYS A O 1
ATOM 755 N N . PHE A 1 90 ? -0.823 7.247 8.788 1.00 92.06 90 PHE A N 1
ATOM 756 C CA . PHE A 1 90 ? 0.341 7.917 9.362 1.00 92.06 90 PHE A CA 1
ATOM 757 C C . PHE A 1 90 ? 0.978 8.885 8.369 1.00 92.06 90 PHE A C 1
ATOM 759 O O . PHE A 1 90 ? 0.821 8.755 7.157 1.00 92.06 90 PHE A O 1
ATOM 766 N N . ASN A 1 91 ? 1.747 9.836 8.899 1.00 90.25 91 ASN A N 1
ATOM 767 C CA . ASN A 1 91 ? 2.527 10.767 8.094 1.00 90.25 91 ASN A CA 1
ATOM 768 C C . ASN A 1 91 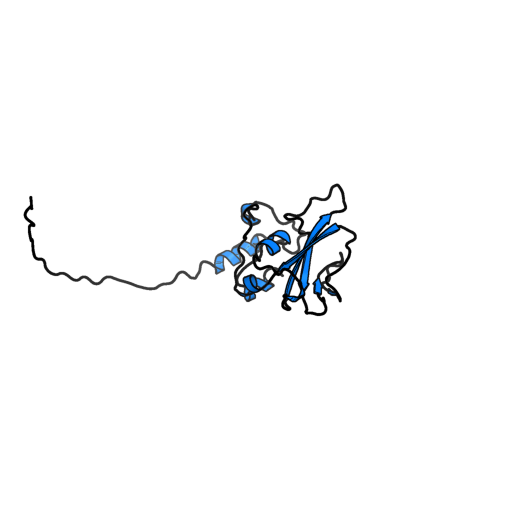? 3.983 10.311 8.012 1.00 90.25 91 ASN A C 1
ATOM 770 O O . ASN A 1 91 ? 4.628 10.045 9.029 1.00 90.25 91 ASN A O 1
ATOM 774 N N . SER A 1 92 ? 4.517 10.254 6.794 1.00 88.69 92 SER A N 1
ATOM 775 C CA . SER A 1 92 ? 5.914 9.912 6.548 1.00 88.69 92 SER A CA 1
ATOM 776 C C . SER A 1 92 ? 6.800 11.154 6.488 1.00 88.69 92 SER A C 1
ATOM 778 O O . SER A 1 92 ? 6.450 12.207 5.946 1.00 88.69 92 SER A O 1
ATOM 780 N N . THR A 1 93 ? 8.021 11.013 6.998 1.00 89.12 93 THR A N 1
ATOM 781 C CA . THR A 1 93 ? 9.067 12.036 6.869 1.00 89.12 93 THR A CA 1
ATOM 782 C C . THR A 1 93 ? 9.742 12.021 5.497 1.00 89.12 93 THR A C 1
ATOM 784 O O . THR A 1 93 ? 10.456 12.963 5.166 1.00 89.12 93 THR A O 1
ATOM 787 N N . LYS A 1 94 ? 9.546 10.967 4.690 1.00 87.69 94 LYS A N 1
ATOM 788 C CA . LYS A 1 94 ? 10.256 10.766 3.411 1.00 87.69 94 LYS A CA 1
ATOM 789 C C . LYS A 1 94 ? 9.414 11.046 2.175 1.00 87.69 94 LYS A C 1
ATOM 791 O O . LYS A 1 94 ? 9.981 11.338 1.124 1.00 87.69 94 LYS A O 1
ATOM 796 N N . TRP A 1 95 ? 8.105 10.901 2.287 1.00 91.50 95 TRP A N 1
ATOM 797 C CA . TRP A 1 95 ? 7.170 11.022 1.179 1.00 91.50 95 TRP A CA 1
ATOM 798 C C . TRP A 1 95 ? 5.893 11.703 1.650 1.00 91.50 95 TRP A C 1
ATOM 800 O O . TRP A 1 95 ? 5.583 11.675 2.843 1.00 91.50 95 TRP A O 1
ATOM 810 N N . ASP A 1 96 ? 5.199 12.334 0.715 1.00 93.31 96 ASP A N 1
ATOM 811 C CA . ASP A 1 96 ? 3.853 12.860 0.908 1.00 93.31 96 ASP A CA 1
ATOM 812 C C . ASP A 1 96 ? 2.840 11.867 0.348 1.00 93.31 96 ASP A C 1
ATOM 814 O O . ASP A 1 96 ? 3.043 11.308 -0.730 1.00 93.31 96 ASP A O 1
ATOM 818 N N . LEU A 1 97 ? 1.793 11.596 1.130 1.00 94.81 97 LEU A N 1
ATOM 819 C CA . LEU A 1 97 ? 0.730 10.670 0.756 1.00 94.81 97 LEU A CA 1
ATOM 820 C C . LEU A 1 97 ? -0.161 11.328 -0.299 1.00 94.81 97 LEU A C 1
ATOM 822 O O . LEU A 1 97 ? -0.758 12.366 -0.029 1.00 94.81 97 LEU A O 1
ATOM 826 N N . GLU A 1 98 ? -0.289 10.703 -1.464 1.00 94.50 98 GLU A N 1
ATOM 827 C CA . GLU A 1 98 ? -1.267 11.095 -2.482 1.00 94.50 98 GLU A CA 1
ATOM 828 C C . GLU A 1 98 ? -2.576 10.328 -2.288 1.00 94.50 98 GLU A C 1
ATOM 830 O O . GLU A 1 98 ? -3.656 10.915 -2.242 1.00 94.50 98 GLU A O 1
ATOM 835 N N . LYS A 1 99 ? -2.481 8.998 -2.182 1.00 95.19 99 LYS A N 1
ATOM 836 C CA . LYS A 1 99 ? -3.641 8.106 -2.135 1.00 95.19 99 LYS A CA 1
ATOM 837 C C . LYS A 1 99 ? -3.296 6.789 -1.443 1.00 95.19 99 LYS A C 1
ATOM 839 O O . LYS A 1 99 ? -2.170 6.312 -1.527 1.00 95.19 99 LYS A O 1
ATOM 844 N N . MET A 1 100 ? -4.279 6.190 -0.778 1.00 96.31 100 MET A N 1
ATOM 845 C CA . MET A 1 100 ? -4.205 4.806 -0.301 1.00 96.31 100 MET A CA 1
ATOM 846 C C . MET A 1 100 ? -5.064 3.920 -1.199 1.00 96.31 100 MET A C 1
ATOM 848 O O . MET A 1 100 ? -6.144 4.334 -1.624 1.00 96.31 100 MET A O 1
ATOM 852 N N . HIS A 1 101 ? -4.578 2.716 -1.480 1.00 96.50 101 HIS A N 1
ATOM 853 C CA . HIS A 1 101 ? -5.298 1.701 -2.239 1.00 96.50 101 HIS A CA 1
ATOM 854 C C . HIS A 1 101 ? -5.518 0.474 -1.361 1.00 96.50 101 HIS A C 1
ATOM 856 O O . HIS A 1 101 ? -4.567 -0.068 -0.797 1.00 96.50 101 HIS A O 1
ATOM 862 N N . PHE A 1 102 ? -6.770 0.045 -1.267 1.00 96.81 102 PHE A N 1
ATOM 863 C CA . PHE A 1 102 ? -7.202 -1.101 -0.477 1.00 96.81 102 PHE A CA 1
ATOM 864 C C . PHE A 1 102 ? -7.384 -2.294 -1.413 1.00 96.81 102 PHE A C 1
ATOM 866 O O . PHE A 1 102 ? -8.169 -2.213 -2.358 1.00 96.81 102 PHE A O 1
ATOM 873 N N . CYS A 1 103 ? -6.613 -3.357 -1.206 1.00 95.88 103 CYS A N 1
ATOM 874 C CA . CYS A 1 103 ? -6.456 -4.442 -2.172 1.00 95.88 103 CYS A CA 1
ATOM 875 C C . CYS A 1 103 ? -6.761 -5.785 -1.515 1.00 95.88 103 CYS A C 1
ATOM 877 O O . CYS A 1 103 ? -6.210 -6.065 -0.450 1.00 95.88 103 CYS A O 1
ATOM 879 N N . SER A 1 104 ? -7.580 -6.614 -2.165 1.00 95.25 104 SER A N 1
ATOM 880 C CA . SER A 1 104 ? -7.777 -7.994 -1.711 1.00 95.25 104 SER A CA 1
ATOM 881 C C . SER A 1 104 ? -6.502 -8.804 -1.922 1.00 95.25 104 SER A C 1
ATOM 883 O O . SER A 1 104 ? -5.849 -8.649 -2.955 1.00 95.25 104 SER A O 1
ATOM 885 N N . ILE A 1 105 ? -6.147 -9.656 -0.958 1.00 93.50 105 ILE A N 1
ATOM 886 C CA . ILE A 1 105 ? -5.079 -10.655 -1.128 1.00 93.50 105 ILE A CA 1
ATOM 887 C C . ILE A 1 105 ? -5.591 -11.949 -1.781 1.00 93.50 105 ILE A C 1
ATOM 889 O O . ILE A 1 105 ? -4.780 -12.783 -2.177 1.00 93.50 105 ILE A O 1
ATOM 893 N N . ASP A 1 106 ? -6.912 -12.103 -1.934 1.00 92.31 106 ASP A N 1
ATOM 894 C CA . ASP A 1 106 ? -7.559 -13.318 -2.451 1.00 92.31 106 ASP A CA 1
ATOM 895 C C . ASP A 1 106 ? -6.908 -13.854 -3.751 1.00 92.31 106 ASP A C 1
ATOM 897 O O . ASP A 1 106 ? -6.580 -15.039 -3.772 1.00 92.31 106 ASP A O 1
ATOM 901 N N . PRO A 1 107 ? -6.559 -13.034 -4.773 1.00 89.25 107 PRO A N 1
ATOM 902 C CA . PRO A 1 107 ? -5.890 -13.537 -5.980 1.00 89.25 107 PRO A CA 1
ATOM 903 C C . PRO A 1 107 ? -4.598 -14.314 -5.701 1.00 89.25 107 PRO A C 1
ATOM 905 O O . PRO A 1 107 ? -4.319 -15.320 -6.346 1.00 89.25 107 PRO A O 1
ATOM 908 N N . TRP A 1 108 ? -3.812 -13.876 -4.716 1.00 88.50 108 TRP A N 1
ATOM 909 C CA . TRP A 1 108 ? -2.593 -14.577 -4.318 1.00 88.50 108 TRP A CA 1
ATOM 910 C C . TRP A 1 108 ? -2.895 -15.875 -3.573 1.00 88.50 108 TRP A C 1
ATOM 912 O O . TRP A 1 108 ? -2.176 -16.853 -3.748 1.00 88.50 108 TRP A O 1
ATOM 922 N N . LEU A 1 109 ? -3.948 -15.898 -2.758 1.00 86.31 109 LEU A N 1
ATOM 923 C CA . LEU A 1 109 ? -4.384 -17.113 -2.068 1.00 86.31 109 LEU A CA 1
ATOM 924 C C . LEU A 1 109 ? -4.930 -18.160 -3.051 1.00 86.31 109 LEU A C 1
ATOM 926 O O . LEU A 1 109 ? -4.767 -19.354 -2.816 1.00 86.31 109 LEU A O 1
ATOM 930 N N . ASP A 1 110 ? -5.485 -17.714 -4.178 1.00 85.44 110 ASP A N 1
ATOM 931 C CA . ASP A 1 110 ? -5.918 -18.563 -5.293 1.00 85.44 110 ASP A CA 1
ATOM 932 C C . ASP A 1 110 ? -4.754 -19.010 -6.205 1.00 85.44 110 ASP A C 1
ATOM 934 O O . ASP A 1 110 ? -4.964 -19.688 -7.212 1.00 85.44 110 ASP A O 1
ATOM 938 N N . GLY A 1 111 ? -3.514 -18.630 -5.878 1.00 80.06 111 GLY A N 1
ATOM 939 C CA . GLY A 1 111 ? -2.319 -18.965 -6.655 1.00 80.06 111 GLY A CA 1
ATOM 940 C C . GLY A 1 111 ? -2.116 -18.113 -7.913 1.00 80.06 111 GLY A C 1
ATOM 941 O O . GLY A 1 111 ? -1.268 -18.427 -8.750 1.00 80.06 111 GLY A O 1
ATOM 942 N N . VAL A 1 112 ? -2.865 -17.018 -8.067 1.00 83.06 112 VAL A N 1
ATOM 943 C CA . VAL A 1 112 ? -2.777 -16.118 -9.220 1.00 83.06 112 VAL A CA 1
ATOM 944 C C . VAL A 1 112 ? -1.836 -14.953 -8.913 1.00 83.06 112 VAL A C 1
ATOM 946 O O . VAL A 1 112 ? -2.129 -14.062 -8.118 1.00 83.06 112 VAL A O 1
ATOM 949 N N . CYS A 1 113 ? -0.706 -14.909 -9.618 1.00 80.88 113 CYS A N 1
ATOM 950 C CA . CYS A 1 113 ? 0.242 -13.793 -9.583 1.00 80.88 113 CYS A CA 1
ATOM 951 C C . CYS A 1 113 ? 0.559 -13.327 -11.002 1.00 80.88 113 CYS A C 1
ATOM 953 O O . CYS A 1 113 ? 1.649 -13.549 -11.529 1.00 80.88 113 CYS A O 1
ATOM 955 N N . ALA A 1 114 ? -0.431 -12.706 -11.639 1.00 79.81 114 ALA A N 1
ATOM 956 C CA . ALA A 1 114 ? -0.313 -12.184 -12.992 1.00 79.81 114 ALA A CA 1
ATOM 957 C C . ALA A 1 114 ? -0.330 -10.655 -12.971 1.00 79.81 114 ALA A C 1
ATOM 959 O O . ALA A 1 114 ? -1.210 -10.036 -12.374 1.00 79.81 114 ALA A O 1
ATOM 960 N N . SER A 1 115 ? 0.648 -10.043 -13.637 1.00 80.56 115 SER A N 1
ATOM 961 C CA . SER A 1 115 ? 0.637 -8.601 -13.867 1.00 80.56 115 SER A CA 1
ATOM 962 C C . SER A 1 115 ? -0.590 -8.211 -14.686 1.00 80.56 115 SER A C 1
ATOM 964 O O . SER A 1 115 ? -0.843 -8.784 -15.745 1.00 80.56 115 SER A O 1
ATOM 966 N N . SER A 1 116 ? -1.316 -7.204 -14.206 1.00 75.81 116 SER A N 1
ATOM 967 C CA . SER A 1 116 ? -2.440 -6.605 -14.927 1.00 75.81 116 SER A CA 1
ATOM 968 C C . SER A 1 116 ? -2.081 -5.252 -15.563 1.00 75.81 116 SER A C 1
ATOM 970 O O . SER A 1 116 ? -2.952 -4.600 -16.140 1.00 75.81 116 SER A O 1
ATOM 972 N N . CYS A 1 117 ? -0.817 -4.804 -15.484 1.00 74.06 117 CYS A N 1
ATOM 973 C CA . CYS A 1 117 ? -0.411 -3.487 -15.977 1.00 74.06 117 CYS A CA 1
ATOM 974 C C . CYS A 1 117 ? -0.362 -3.447 -17.508 1.00 74.06 117 CYS A C 1
ATOM 976 O O . CYS A 1 117 ? 0.488 -4.107 -18.107 1.00 74.06 117 CYS A O 1
ATOM 978 N N . PRO A 1 118 ? -1.125 -2.561 -18.168 1.00 69.19 118 PRO A N 1
ATOM 979 C CA . PRO A 1 118 ? -0.972 -2.354 -19.605 1.00 69.19 118 PRO A CA 1
ATOM 980 C C . PRO A 1 118 ? 0.261 -1.501 -19.955 1.00 69.19 118 PRO A C 1
ATOM 982 O O . PRO A 1 118 ? 0.657 -1.436 -21.115 1.00 69.19 118 PRO A O 1
ATOM 985 N N . VAL A 1 119 ? 0.855 -0.804 -18.975 1.00 71.81 119 VAL A N 1
ATOM 986 C CA . VAL A 1 119 ? 1.901 0.213 -19.202 1.00 71.81 119 VAL A CA 1
ATOM 987 C C . VAL A 1 119 ? 3.307 -0.326 -18.952 1.00 71.81 119 VAL A C 1
ATOM 989 O O . VAL A 1 119 ? 4.256 0.076 -19.625 1.00 71.81 119 VAL A O 1
ATOM 992 N N . HIS A 1 120 ? 3.470 -1.211 -17.971 1.00 70.56 120 HIS A N 1
ATOM 993 C CA . HIS A 1 120 ? 4.782 -1.660 -17.526 1.00 70.56 120 HIS A CA 1
ATOM 994 C C . HIS A 1 120 ? 4.966 -3.145 -17.804 1.00 70.56 120 HIS A C 1
ATOM 996 O O . HIS A 1 120 ? 4.271 -3.977 -17.236 1.00 70.56 120 HIS A O 1
ATOM 1002 N N . GLN A 1 121 ? 5.981 -3.479 -18.599 1.00 70.81 121 GLN A N 1
ATOM 1003 C CA . GLN A 1 121 ? 6.514 -4.835 -18.626 1.00 70.81 121 GLN A CA 1
ATOM 1004 C C . GLN A 1 121 ? 7.351 -5.040 -17.358 1.00 70.81 121 GLN A C 1
ATOM 1006 O O . GLN A 1 121 ? 8.357 -4.351 -17.119 1.00 70.81 121 GLN A O 1
ATOM 1011 N N . TRP A 1 122 ? 6.891 -5.938 -16.494 1.00 71.94 122 TRP A N 1
ATOM 1012 C CA . TRP A 1 122 ? 7.655 -6.400 -15.343 1.00 71.94 122 TRP A CA 1
ATOM 1013 C C . TRP A 1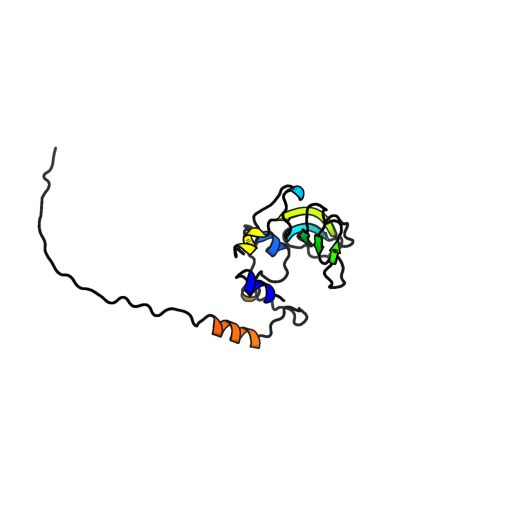 122 ? 8.541 -7.537 -15.819 1.00 71.94 122 TRP A C 1
ATOM 1015 O O . TRP A 1 122 ? 8.098 -8.670 -15.947 1.00 71.94 122 TRP A O 1
ATOM 1025 N N . GLY A 1 123 ? 9.782 -7.210 -16.162 1.00 57.06 123 GLY A N 1
ATOM 1026 C CA . GLY A 1 123 ? 10.752 -8.240 -16.489 1.00 57.06 123 GLY A CA 1
ATOM 1027 C C . GLY A 1 123 ? 11.146 -9.004 -15.232 1.00 57.06 123 GLY A C 1
ATOM 1028 O O . GLY A 1 123 ? 11.301 -8.409 -14.161 1.00 57.06 123 GLY A O 1
ATOM 1029 N N . SER A 1 124 ? 11.356 -10.308 -15.376 1.00 52.94 124 SER A N 1
ATOM 1030 C CA . SER A 1 124 ? 12.173 -11.037 -14.415 1.00 52.94 124 SER A CA 1
ATOM 1031 C C . SER A 1 124 ? 13.582 -10.417 -14.403 1.00 52.94 124 SER A C 1
ATOM 1033 O O . SER A 1 124 ? 14.093 -9.956 -15.433 1.00 52.94 124 SER A O 1
ATOM 1035 N N . ASP A 1 125 ? 14.244 -10.371 -13.244 1.00 49.62 125 ASP A N 1
ATOM 1036 C CA . ASP A 1 125 ? 15.655 -9.946 -13.173 1.00 49.62 125 ASP A CA 1
ATOM 1037 C C . ASP A 1 125 ? 16.561 -10.847 -14.050 1.00 49.62 125 ASP A C 1
ATOM 1039 O O . ASP A 1 125 ? 17.645 -10.426 -14.462 1.00 49.62 125 ASP A O 1
ATOM 1043 N N . LEU A 1 126 ? 16.081 -12.055 -14.390 1.00 42.56 126 LEU A N 1
ATOM 1044 C CA . LEU A 1 126 ? 16.687 -12.996 -15.335 1.00 42.56 126 LEU A CA 1
ATOM 1045 C C . LEU A 1 126 ? 16.648 -12.484 -16.787 1.00 42.56 126 LEU A C 1
ATOM 1047 O O . LEU A 1 126 ? 17.668 -12.537 -17.469 1.00 42.56 126 LEU A O 1
ATOM 1051 N N . GLU A 1 127 ? 15.529 -11.923 -17.251 1.00 41.06 127 GLU A N 1
ATOM 1052 C CA . GLU A 1 127 ? 15.402 -11.390 -18.620 1.00 41.06 127 GLU A CA 1
ATOM 1053 C C . GLU A 1 127 ? 15.975 -9.975 -18.779 1.00 41.06 127 GLU A C 1
ATOM 1055 O O . GLU A 1 127 ? 16.466 -9.607 -19.845 1.00 41.06 127 GLU A O 1
ATOM 1060 N N . THR A 1 128 ? 15.941 -9.159 -17.723 1.00 47.84 128 THR A N 1
ATOM 1061 C CA . THR A 1 128 ? 16.370 -7.747 -17.787 1.00 47.84 128 THR A CA 1
ATOM 1062 C C . THR A 1 128 ? 17.840 -7.519 -17.432 1.00 47.84 128 THR A C 1
ATOM 1064 O O . THR A 1 128 ? 18.306 -6.376 -17.451 1.00 47.84 128 THR A O 1
ATOM 1067 N N . GLY A 1 129 ? 18.586 -8.578 -17.097 1.00 42.47 129 GLY A N 1
ATOM 1068 C CA . GLY A 1 129 ? 20.021 -8.517 -16.805 1.00 42.47 129 GLY A CA 1
ATOM 1069 C C . GLY A 1 129 ? 20.390 -7.714 -15.549 1.00 42.47 129 GLY A C 1
ATOM 1070 O O . GLY A 1 129 ? 21.572 -7.425 -15.325 1.00 42.47 129 GLY A O 1
ATOM 1071 N N . HIS A 1 130 ? 19.415 -7.345 -14.711 1.00 49.00 130 HIS A N 1
ATOM 1072 C CA . HIS A 1 130 ? 19.663 -6.643 -13.456 1.00 49.00 130 HIS A CA 1
ATOM 1073 C C . HIS A 1 130 ? 20.229 -7.621 -12.424 1.00 49.00 130 HIS A C 1
ATOM 1075 O O . HIS A 1 130 ? 19.515 -8.254 -11.654 1.00 49.00 130 HIS A O 1
ATOM 1081 N N . LYS A 1 131 ? 21.562 -7.732 -12.377 1.00 50.44 131 LYS A N 1
ATOM 1082 C CA . LYS A 1 131 ? 22.242 -8.518 -11.343 1.00 50.44 131 LYS A CA 1
ATOM 1083 C C . LYS A 1 131 ? 21.907 -7.953 -9.965 1.00 50.44 131 LYS A C 1
ATOM 1085 O O . LYS A 1 131 ? 22.307 -6.831 -9.632 1.00 50.44 131 LYS A O 1
ATOM 1090 N N . MET A 1 132 ? 21.220 -8.751 -9.146 1.00 56.72 132 MET A N 1
ATOM 1091 C CA . MET A 1 132 ? 21.004 -8.428 -7.741 1.00 56.72 132 MET A CA 1
ATOM 1092 C C . MET A 1 132 ? 22.342 -8.100 -7.074 1.00 56.72 132 MET A C 1
ATOM 1094 O O . MET A 1 132 ? 23.352 -8.785 -7.250 1.00 56.72 132 MET A O 1
ATOM 1098 N N . ARG A 1 133 ? 22.373 -7.016 -6.296 1.00 55.22 133 ARG A N 1
ATOM 1099 C CA . ARG A 1 133 ? 23.586 -6.636 -5.564 1.00 55.22 133 ARG A CA 1
ATOM 1100 C C . ARG A 1 133 ? 23.880 -7.716 -4.525 1.00 55.22 133 ARG A C 1
ATOM 1102 O O . ARG A 1 133 ? 22.975 -8.096 -3.797 1.00 55.22 133 ARG A O 1
ATOM 1109 N N . LYS A 1 134 ? 25.146 -8.112 -4.369 1.00 59.50 134 LYS A N 1
ATOM 1110 C CA . LYS A 1 134 ? 25.592 -9.100 -3.358 1.00 59.50 134 LYS A CA 1
ATOM 1111 C C . LYS A 1 134 ? 25.209 -8.748 -1.911 1.00 59.50 134 LYS A C 1
ATOM 1113 O O . LYS A 1 134 ? 25.196 -9.606 -1.046 1.00 59.50 134 LYS A O 1
ATOM 1118 N N . SER A 1 135 ? 24.924 -7.473 -1.640 1.00 48.34 135 SER A N 1
ATOM 1119 C CA . SER A 1 135 ? 24.447 -6.980 -0.342 1.00 48.34 135 SER A CA 1
ATOM 1120 C C . SER A 1 135 ? 22.933 -7.123 -0.141 1.00 48.34 135 SER A C 1
ATOM 1122 O O . SER A 1 135 ? 22.415 -6.765 0.917 1.00 48.34 135 SER A O 1
ATOM 1124 N N . SER A 1 136 ? 22.206 -7.512 -1.187 1.00 51.94 136 SER A N 1
ATOM 1125 C CA . SER A 1 136 ? 20.789 -7.833 -1.110 1.00 51.94 136 SER A CA 1
ATOM 1126 C C . SER A 1 136 ? 20.644 -9.096 -0.280 1.00 51.94 136 SER A C 1
ATOM 1128 O O . SER A 1 136 ? 21.342 -10.072 -0.532 1.00 51.94 136 SER A O 1
ATOM 1130 N N . ILE A 1 137 ? 19.710 -9.106 0.669 1.00 52.12 137 ILE A N 1
ATOM 1131 C CA . ILE A 1 137 ? 19.396 -10.336 1.411 1.00 52.12 137 ILE A CA 1
ATOM 1132 C C . ILE A 1 137 ? 18.760 -11.400 0.490 1.00 52.12 137 ILE A C 1
ATOM 1134 O O . ILE A 1 137 ? 18.530 -12.521 0.918 1.00 52.12 137 ILE A O 1
ATOM 1138 N N . PHE A 1 138 ? 18.456 -11.014 -0.754 1.00 50.78 138 PHE A N 1
ATOM 1139 C CA . PHE A 1 138 ? 17.817 -11.809 -1.801 1.00 50.78 138 PHE A CA 1
ATOM 1140 C C . PHE A 1 138 ? 18.801 -12.228 -2.903 1.00 50.78 138 PHE A C 1
ATOM 1142 O O . PHE A 1 138 ? 18.395 -12.795 -3.910 1.00 50.78 138 PHE A O 1
ATOM 1149 N N . TYR A 1 139 ? 20.095 -11.917 -2.752 1.00 57.88 139 TYR A N 1
ATOM 1150 C CA . TYR A 1 139 ? 21.116 -12.414 -3.668 1.00 57.88 139 TYR A CA 1
ATOM 1151 C C . TYR A 1 139 ? 21.191 -13.941 -3.552 1.00 57.88 139 TYR A C 1
ATOM 1153 O O . TYR A 1 139 ? 21.605 -14.449 -2.513 1.00 57.88 139 TYR A O 1
ATOM 1161 N N . THR A 1 140 ? 20.807 -14.645 -4.617 1.00 56.09 140 THR A N 1
ATOM 1162 C CA . THR A 1 140 ? 21.031 -16.091 -4.738 1.00 56.09 140 THR A CA 1
ATOM 1163 C C . THR A 1 140 ? 22.367 -16.306 -5.453 1.00 56.09 140 THR A C 1
ATOM 1165 O O . THR A 1 140 ? 22.573 -15.719 -6.525 1.00 56.09 140 THR A O 1
ATOM 1168 N N . PRO A 1 141 ? 23.315 -17.064 -4.874 1.00 60.00 141 PRO A N 1
ATOM 1169 C CA . PRO A 1 141 ? 24.551 -17.411 -5.558 1.00 60.00 141 PRO A CA 1
ATOM 1170 C C . PRO A 1 141 ? 24.236 -18.209 -6.835 1.00 60.00 141 PRO A C 1
ATOM 1172 O O . PRO A 1 141 ? 23.332 -19.040 -6.810 1.00 60.00 141 PRO A O 1
ATOM 1175 N N . PRO A 1 142 ? 24.981 -18.010 -7.937 1.00 61.69 142 PRO A N 1
ATOM 1176 C CA . PRO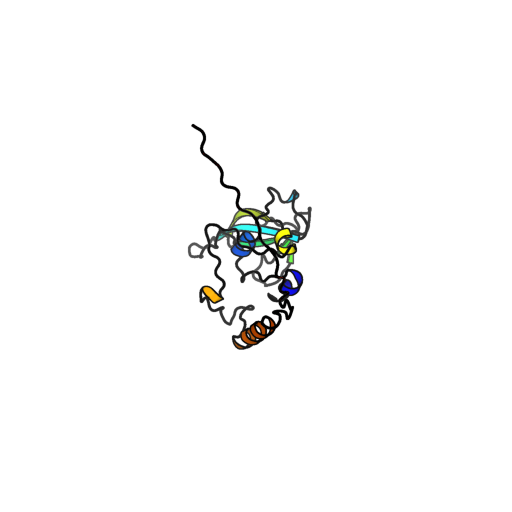 A 1 142 ? 24.781 -18.770 -9.175 1.00 61.69 142 PRO A CA 1
ATOM 1177 C C . PRO A 1 142 ? 24.801 -20.294 -8.983 1.00 61.69 142 PRO A C 1
ATOM 1179 O O . PRO A 1 142 ? 24.124 -21.006 -9.714 1.00 61.69 142 PRO A O 1
ATOM 1182 N N . ASP A 1 143 ? 25.536 -20.772 -7.978 1.00 57.44 143 ASP A N 1
ATOM 1183 C CA . ASP A 1 143 ? 25.715 -22.196 -7.691 1.00 57.44 143 ASP A CA 1
ATOM 1184 C C . ASP A 1 143 ? 24.460 -22.866 -7.090 1.00 57.44 143 ASP A C 1
ATOM 1186 O O . ASP A 1 143 ? 24.329 -24.078 -7.183 1.00 57.44 143 ASP A O 1
ATOM 1190 N N . GLU A 1 144 ? 23.517 -22.102 -6.517 1.00 56.47 144 GLU A N 1
ATOM 1191 C CA . GLU A 1 144 ? 22.235 -22.622 -5.994 1.00 56.47 144 GLU A CA 1
ATOM 1192 C C . GLU A 1 144 ? 21.109 -22.598 -7.049 1.00 56.47 144 GLU A C 1
ATOM 1194 O O . GLU A 1 144 ? 20.052 -23.196 -6.860 1.00 56.47 144 GLU A O 1
ATOM 1199 N N . MET A 1 145 ? 21.315 -21.910 -8.179 1.00 53.75 145 MET A N 1
ATOM 1200 C CA . MET A 1 145 ? 20.324 -21.788 -9.258 1.00 53.75 145 MET A CA 1
ATOM 1201 C C . MET A 1 145 ? 20.230 -23.072 -10.100 1.00 53.75 145 MET A C 1
ATOM 1203 O O . MET A 1 145 ? 19.154 -23.422 -10.576 1.00 53.75 145 MET A O 1
ATOM 1207 N N . THR A 1 146 ? 21.341 -23.803 -10.230 1.00 51.03 146 THR A N 1
ATOM 1208 C CA . THR A 1 146 ? 21.457 -25.036 -11.026 1.00 51.03 146 THR A CA 1
ATOM 1209 C C . THR A 1 146 ? 20.763 -26.240 -10.382 1.00 51.03 146 THR A C 1
ATOM 1211 O O . THR A 1 146 ? 20.258 -27.109 -11.092 1.00 51.03 146 THR A O 1
ATOM 1214 N N . GLU A 1 147 ? 20.688 -26.300 -9.049 1.00 47.56 147 GLU A N 1
ATOM 1215 C CA . GLU A 1 147 ? 1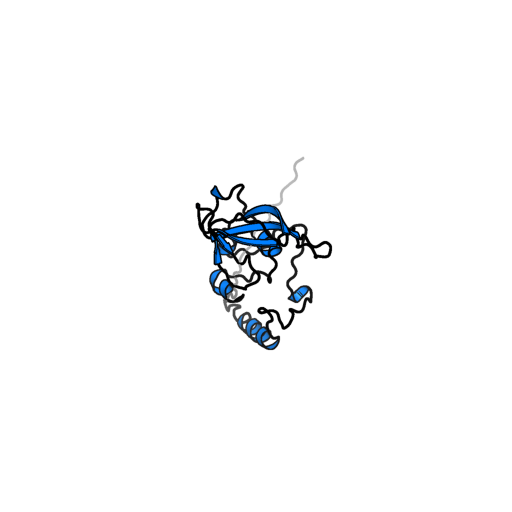9.994 -27.388 -8.345 1.00 47.56 147 GLU A CA 1
ATOM 1216 C C . GLU A 1 147 ? 18.466 -27.281 -8.486 1.00 47.56 147 GLU A C 1
ATOM 1218 O O . GLU A 1 147 ? 17.801 -28.299 -8.682 1.00 47.56 147 GLU A O 1
ATOM 1223 N N . LEU A 1 148 ? 17.901 -26.068 -8.482 1.00 48.06 148 LEU A N 1
ATOM 1224 C CA . LEU A 1 148 ? 16.456 -25.849 -8.655 1.00 48.06 148 LEU A CA 1
ATOM 1225 C C . LEU A 1 148 ? 15.957 -26.192 -10.066 1.00 48.06 148 LEU A C 1
ATOM 1227 O O . LEU A 1 148 ? 14.870 -26.753 -10.209 1.00 48.06 148 LEU A O 1
ATOM 1231 N N . GLU A 1 149 ? 16.747 -25.907 -11.102 1.00 48.94 149 GLU A N 1
ATOM 1232 C CA . GLU A 1 149 ? 16.405 -26.280 -12.482 1.00 48.94 149 GLU A CA 1
ATOM 1233 C C . GLU A 1 149 ? 16.387 -27.805 -12.671 1.00 48.94 149 GLU A C 1
ATOM 1235 O O . GLU A 1 149 ? 15.546 -28.335 -13.398 1.00 48.94 149 GLU A O 1
ATOM 1240 N N . SER A 1 150 ? 17.254 -28.528 -11.954 1.00 48.56 150 SER A N 1
ATOM 1241 C CA . SER A 1 150 ? 17.333 -29.992 -12.027 1.00 48.56 150 SER A CA 1
ATOM 1242 C C . SER A 1 150 ? 16.121 -30.712 -11.417 1.00 48.56 150 SER A C 1
ATOM 1244 O O . SER A 1 150 ? 15.787 -31.817 -11.841 1.00 48.56 150 SER A O 1
ATOM 1246 N N . MET A 1 151 ? 15.420 -30.083 -10.465 1.00 45.03 151 MET A N 1
ATOM 1247 C CA . MET A 1 151 ? 14.243 -30.665 -9.807 1.00 45.03 151 MET A CA 1
ATOM 1248 C C . MET A 1 151 ? 12.944 -30.487 -10.608 1.00 45.03 151 MET A C 1
ATOM 1250 O O . MET A 1 151 ? 12.010 -31.264 -10.421 1.00 45.03 151 MET A O 1
ATOM 1254 N N . ASN A 1 152 ? 12.872 -29.502 -11.511 1.00 46.59 152 ASN A N 1
ATOM 1255 C CA . ASN A 1 152 ? 11.652 -29.191 -12.269 1.00 46.59 152 ASN A CA 1
ATOM 1256 C C . ASN A 1 152 ? 11.563 -29.910 -13.632 1.00 46.59 152 ASN A C 1
ATOM 1258 O O . ASN A 1 152 ? 10.527 -29.867 -14.285 1.00 46.59 152 ASN A O 1
ATOM 1262 N N . ALA A 1 153 ? 12.630 -30.589 -14.065 1.00 44.28 153 ALA A N 1
ATOM 1263 C CA . ALA A 1 153 ? 12.691 -31.299 -15.349 1.00 44.28 153 ALA A CA 1
ATOM 1264 C C . ALA A 1 153 ? 12.296 -32.794 -15.268 1.00 44.28 153 ALA A C 1
ATOM 1266 O O . ALA A 1 153 ? 12.460 -33.525 -16.240 1.00 44.28 153 ALA A O 1
ATOM 1267 N N . GLY A 1 154 ? 11.811 -33.274 -14.115 1.00 40.50 154 GLY A N 1
ATOM 1268 C CA . GLY A 1 154 ? 11.612 -34.705 -13.840 1.00 40.50 154 GLY A CA 1
ATOM 1269 C C . GLY A 1 154 ? 10.178 -35.243 -13.915 1.00 40.50 154 GLY A C 1
ATOM 1270 O O . GLY A 1 154 ? 9.957 -36.365 -13.471 1.00 40.50 154 GLY A O 1
ATOM 1271 N N . SER A 1 155 ? 9.196 -34.485 -14.414 1.00 43.84 155 SER A N 1
ATOM 1272 C CA . SER A 1 155 ? 7.792 -34.931 -14.443 1.00 43.84 155 SER A CA 1
ATOM 1273 C C . SER A 1 155 ? 7.106 -34.640 -15.781 1.00 43.84 155 SER A C 1
ATOM 1275 O O . SER A 1 155 ? 6.138 -33.886 -15.836 1.00 43.84 155 SER A O 1
ATOM 1277 N N . GLU A 1 156 ? 7.571 -35.280 -16.853 1.00 40.78 156 GLU A N 1
ATOM 1278 C CA . GLU A 1 156 ? 6.743 -35.533 -18.038 1.00 40.78 156 GLU A CA 1
ATOM 1279 C C . GLU A 1 156 ? 6.439 -37.034 -18.097 1.00 40.78 156 GLU A C 1
ATOM 1281 O O . GLU A 1 156 ? 7.334 -37.873 -18.014 1.00 40.78 156 GLU A O 1
ATOM 1286 N N . GLY A 1 157 ? 5.142 -37.346 -18.094 1.00 38.03 157 GLY A N 1
ATOM 1287 C CA . GLY A 1 157 ? 4.598 -38.664 -17.803 1.00 38.03 157 GLY A CA 1
ATOM 1288 C C . GLY A 1 157 ? 4.741 -39.681 -18.930 1.00 38.03 157 GLY A C 1
ATOM 1289 O O . GLY A 1 157 ? 4.569 -39.377 -20.108 1.00 38.03 157 GLY A O 1
ATOM 1290 N N . GLU A 1 158 ? 4.963 -40.926 -18.522 1.00 36.88 158 GLU A N 1
ATOM 1291 C CA . GLU A 1 158 ? 4.698 -42.111 -19.327 1.00 36.88 158 GLU A CA 1
ATOM 1292 C C . GLU A 1 158 ? 3.193 -42.426 -19.238 1.00 36.88 158 GLU A C 1
ATOM 1294 O O . GLU A 1 158 ? 2.651 -42.658 -18.156 1.00 36.88 158 GLU A O 1
ATOM 1299 N N . GLY A 1 159 ? 2.504 -42.384 -20.380 1.00 32.28 159 GLY A N 1
ATOM 1300 C CA . GLY A 1 159 ? 1.086 -42.712 -20.517 1.00 32.28 159 GLY A CA 1
ATOM 1301 C C . GLY A 1 159 ? 0.766 -43.071 -21.967 1.00 32.28 159 GLY A C 1
ATOM 1302 O O . GLY A 1 159 ? 0.715 -42.204 -22.834 1.00 32.28 159 GLY A O 1
ATOM 1303 N N . GLU A 1 160 ? 0.624 -44.372 -22.200 1.00 37.25 160 GLU A N 1
ATOM 1304 C CA . GLU A 1 160 ? 0.522 -45.095 -23.472 1.00 37.25 160 GLU A CA 1
ATOM 1305 C C . GLU A 1 160 ? -0.754 -44.799 -24.289 1.00 37.25 160 GLU A C 1
ATOM 1307 O O . GLU A 1 160 ? -1.792 -44.416 -23.748 1.00 37.25 160 GLU A O 1
ATOM 1312 N N . GLY A 1 161 ? -0.704 -45.070 -25.600 1.00 30.31 161 GLY A N 1
ATOM 1313 C CA . GLY A 1 161 ? -1.874 -45.065 -26.484 1.00 30.31 161 GLY A CA 1
ATOM 1314 C C . GLY A 1 161 ? -1.566 -45.582 -27.891 1.00 30.31 161 GLY A C 1
ATOM 1315 O O . GLY A 1 161 ? -1.533 -44.805 -28.843 1.00 30.31 161 GLY A O 1
ATOM 1316 N N . GLU A 1 162 ? -1.313 -46.888 -28.018 1.00 33.47 162 GLU A N 1
ATOM 1317 C CA . GLU A 1 162 ? -1.062 -47.583 -29.286 1.00 33.47 162 GLU A CA 1
ATOM 1318 C C . GLU A 1 162 ? -2.371 -48.087 -29.939 1.00 33.47 162 GLU A C 1
ATOM 1320 O O . GLU A 1 162 ? -3.193 -48.754 -29.319 1.00 33.47 162 GLU A O 1
ATOM 1325 N N . GLN A 1 163 ? -2.537 -47.661 -31.193 1.00 31.48 163 GLN A N 1
ATOM 1326 C CA . GLN A 1 163 ? -3.257 -48.176 -32.371 1.00 31.48 163 GLN A CA 1
ATOM 1327 C C . GLN A 1 163 ? -4.255 -49.349 -32.236 1.00 31.48 163 GLN A C 1
ATOM 1329 O O . GLN A 1 163 ? -3.927 -50.448 -31.801 1.00 31.48 163 GLN A O 1
ATOM 1334 N N . GLY A 1 164 ? -5.454 -49.142 -32.797 1.00 32.09 164 GLY A N 1
ATOM 1335 C CA . GLY A 1 164 ? -6.392 -50.197 -33.184 1.00 32.09 164 GLY A CA 1
ATOM 1336 C C . GLY A 1 164 ? -6.949 -49.930 -34.585 1.00 32.09 164 GLY A C 1
ATOM 1337 O O . GLY A 1 164 ? -7.656 -48.946 -34.796 1.00 32.09 164 GLY A O 1
ATOM 1338 N N . GLU A 1 165 ? -6.586 -50.793 -35.531 1.00 33.94 165 GLU A N 1
ATOM 1339 C CA . GLU A 1 165 ? -7.053 -50.838 -36.919 1.00 33.94 165 GLU A CA 1
ATOM 1340 C C . GLU A 1 165 ? -8.499 -51.362 -37.005 1.00 33.94 165 GLU A C 1
ATOM 1342 O O . GLU A 1 165 ? -8.918 -52.209 -36.216 1.00 33.94 165 GLU A O 1
ATOM 1347 N N . GLY A 1 166 ? -9.262 -50.885 -37.991 1.00 32.47 166 GLY A N 1
ATOM 1348 C CA . GLY A 1 166 ? -10.607 -51.371 -38.293 1.00 32.47 166 GLY A CA 1
ATOM 1349 C C . GLY A 1 166 ? -11.006 -51.019 -39.723 1.00 32.47 166 GLY A C 1
ATOM 1350 O O . GLY A 1 166 ? -11.374 -49.883 -40.011 1.00 32.47 166 GLY A O 1
ATOM 1351 N N . GLU A 1 167 ? -10.882 -52.002 -40.612 1.00 32.72 167 GLU A N 1
ATOM 1352 C CA . GLU A 1 167 ? -11.353 -52.000 -41.999 1.00 32.72 167 GLU A CA 1
ATOM 1353 C C . GLU A 1 167 ? -12.892 -51.970 -42.082 1.00 32.72 167 GLU A C 1
ATOM 1355 O O . GLU A 1 167 ? -13.570 -52.508 -41.206 1.00 32.72 167 GLU A O 1
ATOM 1360 N N . GLY A 1 168 ? -13.443 -51.449 -43.188 1.00 29.25 168 GLY A N 1
ATOM 1361 C CA . GLY A 1 168 ? -14.756 -51.897 -43.672 1.00 29.25 168 GLY A CA 1
ATOM 1362 C C . GLY A 1 168 ? -15.689 -50.846 -44.282 1.00 29.25 168 GLY A C 1
ATOM 1363 O O . GLY A 1 168 ? -16.396 -50.147 -43.570 1.00 29.25 168 GLY A O 1
ATOM 1364 N N . GLU A 1 169 ? -15.780 -50.903 -45.615 1.00 33.91 169 GLU A N 1
ATOM 1365 C CA . GLU A 1 169 ? -17.039 -50.894 -46.388 1.00 33.91 169 GLU A CA 1
ATOM 1366 C C . GLU A 1 169 ? -17.670 -49.544 -46.829 1.00 33.91 169 GLU A C 1
ATOM 1368 O O . GLU A 1 169 ? -18.241 -48.775 -46.064 1.00 33.91 169 GLU A O 1
ATOM 1373 N N . SER A 1 170 ? -17.591 -49.295 -48.147 1.00 38.62 170 SER A N 1
ATOM 1374 C CA . SER A 1 170 ? -18.475 -48.412 -48.947 1.00 38.62 170 SER A CA 1
ATOM 1375 C C . SER A 1 170 ? -19.843 -49.101 -49.146 1.00 38.62 170 SER A C 1
ATOM 1377 O O . SER A 1 170 ? -19.857 -50.328 -49.057 1.00 38.62 170 SER A O 1
ATOM 1379 N N . PRO A 1 171 ? -20.977 -48.430 -49.462 1.00 45.88 171 PRO A N 1
ATOM 1380 C CA . PRO A 1 171 ? -21.208 -47.569 -50.645 1.00 45.88 171 PRO A CA 1
ATOM 1381 C C . PRO A 1 171 ? -22.070 -46.323 -50.262 1.00 45.88 171 PRO A C 1
ATOM 1383 O O . PRO A 1 171 ? -22.304 -46.085 -49.088 1.00 45.88 171 PRO A O 1
ATOM 1386 N N . ASP A 1 172 ? -22.515 -45.370 -51.081 1.00 40.25 172 ASP A N 1
ATOM 1387 C CA . ASP A 1 172 ? -23.093 -45.402 -52.417 1.00 40.25 172 ASP A CA 1
ATOM 1388 C C . ASP A 1 172 ? -23.150 -43.967 -52.977 1.00 40.25 172 ASP A C 1
ATOM 1390 O O . ASP A 1 172 ? -23.284 -42.984 -52.243 1.00 40.25 172 ASP A O 1
ATOM 1394 N N . LYS A 1 173 ? -23.076 -43.857 -54.303 1.00 43.72 173 LYS A N 1
ATOM 1395 C CA . LYS A 1 173 ? -23.296 -42.615 -55.049 1.00 43.72 173 LYS A CA 1
ATOM 1396 C C . LYS A 1 173 ? -24.791 -42.306 -55.094 1.00 43.72 173 LYS A C 1
ATOM 1398 O O . LYS A 1 173 ? -25.567 -43.159 -55.508 1.00 43.72 173 LYS A O 1
ATOM 1403 N N . VAL A 1 174 ? -25.177 -41.056 -54.839 1.00 45.38 174 VAL A N 1
ATOM 1404 C CA . VAL A 1 174 ? -26.421 -40.502 -55.393 1.00 45.38 174 VAL A CA 1
ATOM 1405 C C . VAL A 1 174 ? -26.124 -39.141 -56.007 1.00 45.38 174 VAL A C 1
ATOM 1407 O O . VAL A 1 174 ? -25.796 -38.172 -55.324 1.00 45.38 174 VAL A O 1
ATOM 1410 N N . GLU A 1 175 ? -26.202 -39.120 -57.334 1.00 40.62 175 GLU A N 1
ATOM 1411 C CA . GLU A 1 175 ? -26.226 -37.931 -58.174 1.00 40.62 175 GLU A CA 1
ATOM 1412 C C . GLU A 1 175 ? -27.487 -37.106 -57.892 1.00 40.62 175 GLU A C 1
ATOM 1414 O O . GLU A 1 175 ? -28.592 -37.639 -57.782 1.00 40.62 175 GLU A O 1
ATOM 1419 N N . VAL A 1 176 ? -27.324 -35.788 -57.816 1.00 57.16 176 VAL A N 1
ATOM 1420 C CA . VAL A 1 176 ? -28.420 -34.818 -57.724 1.00 57.16 176 VAL A CA 1
ATOM 1421 C C . VAL A 1 176 ? -28.622 -34.211 -59.115 1.00 57.16 176 VAL A C 1
ATOM 1423 O O . VAL A 1 176 ? -27.668 -33.628 -59.637 1.00 57.16 176 VAL A O 1
ATOM 1426 N N . PRO A 1 177 ? -29.810 -34.302 -59.742 1.00 55.34 177 PRO A N 1
ATOM 1427 C CA . PRO A 1 177 ? -30.089 -33.553 -60.953 1.00 55.34 177 PRO A CA 1
ATOM 1428 C C . PRO A 1 177 ? -30.640 -32.152 -60.652 1.00 55.34 177 PRO A C 1
ATOM 1430 O O . PRO A 1 177 ? -31.331 -31.899 -59.666 1.00 55.34 177 PRO A O 1
ATOM 1433 N N . VAL A 1 178 ? -30.281 -31.264 -61.574 1.00 48.03 178 VAL A N 1
ATOM 1434 C CA . VAL A 1 178 ? -30.576 -29.836 -61.718 1.00 48.03 178 VAL A CA 1
ATOM 1435 C C . VAL A 1 178 ? -32.074 -29.515 -61.674 1.00 48.03 178 VAL A C 1
ATOM 1437 O O . VAL A 1 178 ? -32.887 -30.238 -62.244 1.00 48.03 178 VAL A O 1
ATOM 1440 N N . GLY A 1 179 ? -32.409 -28.365 -61.078 1.00 45.16 179 GLY A N 1
ATOM 1441 C CA . GLY A 1 179 ? -33.707 -27.705 -61.210 1.00 45.16 179 GLY A CA 1
ATOM 1442 C C . GLY A 1 179 ? -33.572 -26.208 -61.512 1.00 45.16 179 GLY A C 1
ATOM 1443 O O . GLY A 1 179 ? -33.436 -25.390 -60.599 1.00 45.16 179 GLY A O 1
ATOM 1444 N N . HIS A 1 180 ? -33.636 -25.873 -62.801 1.00 32.81 180 HIS A N 1
ATOM 1445 C CA . HIS A 1 180 ? -34.508 -24.829 -63.347 1.00 32.81 180 HIS A CA 1
ATOM 1446 C C . HIS A 1 180 ? -35.192 -25.414 -64.581 1.00 32.81 180 HIS A C 1
ATOM 1448 O O . HIS A 1 180 ? -34.478 -26.090 -65.357 1.00 32.81 180 HIS A O 1
#

Organism: NCBI:txid797122

Secondary structure (DSSP, 8-state):
-TTTTHHHHSS-PPTT-HHHHHHT---EESSGGGPPTT-EEEEEEEESSTTPPPPGGGEEEEEEE--TT--EEE--SSSS--EEES-S----SSEEEEEEEEE-SHHHHTT------SS-----TTTS-----TTSTT---HHHHHHHHHHHSS--------------------PPPP--

Foldseek 3Di:
DQVPCCVQQVDGQAPDALVLVVQQFPAFDPDPQPDDQFWKKWFAWDFPDPPDDAGVSSGDFMWTAHDPQQKTWGDLDPPPDIDIDSHPDDDHPTTDTDDMITTGCVCSSVSGRDGPDPPDDDDHCVVVVVQDDPPPPPHDPPVVVVVVVVVVVPDDDDDDDDDDDDDDDDDDDDDDDDDD

pLDDT: mean 71.96, std 21.73, range [29.25, 96.81]